Protein AF-A0A952XLM9-F1 (afdb_monomer_lite)

Radius of gyration: 20.94 Å; chains: 1; bounding box: 43×49×54 Å

Foldseek 3Di:
DFKKFAADPQQFGAAIDDDDPVPQDDDVVRRIHRDDPPDDCHVQHRQWGQDPVVRDTDGPDPPPVVVVCVVCVPVVLVVLVVVVVCCVVVVPDDDPVVVVVSVVVCVVPPRDDPVPVVPVPPDDD

Sequence (125 aa):
MPDIAKLDADGMLLAVETVTVDQHRTDPQAGTVALPDGHDMRQRLKGYRWDFRRHCFLPLTTEPIDVAERDTPDLVEALVQAIEHLEQALNVPLPKRSQRALRSYRRIVPRRTDGDEIKASGDTE

pLDDT: mean 78.93, std 15.31, range [37.25, 96.0]

Structure (mmCIF, N/CA/C/O backbone):
data_AF-A0A952XLM9-F1
#
_entry.id   AF-A0A952XLM9-F1
#
loop_
_atom_site.group_PDB
_atom_site.id
_atom_site.type_symbol
_atom_site.label_atom_id
_atom_site.label_alt_id
_atom_site.label_comp_id
_atom_site.label_asym_id
_atom_site.label_entity_id
_atom_site.label_seq_id
_atom_site.pdbx_PDB_ins_code
_atom_site.Cartn_x
_atom_site.Cartn_y
_atom_site.Cartn_z
_atom_site.occupancy
_atom_site.B_iso_or_equiv
_atom_site.auth_seq_id
_atom_site.auth_comp_id
_atom_site.auth_asym_id
_atom_site.auth_atom_id
_atom_site.pdbx_PDB_model_num
ATOM 1 N N . MET A 1 1 ? 7.393 10.140 -19.899 1.00 81.25 1 MET A N 1
ATOM 2 C CA . MET A 1 1 ? 7.298 8.700 -20.215 1.00 81.25 1 MET A CA 1
ATOM 3 C C . MET A 1 1 ? 6.910 8.009 -18.923 1.00 81.25 1 MET A C 1
ATOM 5 O O . MET A 1 1 ? 7.551 8.325 -17.928 1.00 81.25 1 MET A O 1
ATOM 9 N N . PRO A 1 2 ? 5.839 7.206 -18.908 1.00 92.19 2 PRO A N 1
ATOM 10 C CA . PRO A 1 2 ? 5.348 6.559 -17.692 1.00 92.19 2 PRO A CA 1
ATOM 11 C C . PRO A 1 2 ? 6.230 5.374 -17.278 1.00 92.19 2 PRO A C 1
ATOM 13 O O . PRO A 1 2 ? 6.986 4.849 -18.097 1.00 92.19 2 PRO A O 1
ATOM 16 N N . ASP A 1 3 ? 6.106 4.920 -16.030 1.00 94.69 3 ASP A N 1
ATOM 17 C CA . ASP A 1 3 ? 6.797 3.717 -15.560 1.00 94.69 3 ASP A CA 1
ATOM 18 C C . ASP A 1 3 ? 5.848 2.539 -15.304 1.00 94.69 3 ASP A C 1
ATOM 20 O O . ASP A 1 3 ? 4.652 2.687 -15.025 1.00 94.69 3 ASP A O 1
ATOM 24 N N . ILE A 1 4 ? 6.429 1.343 -15.339 1.00 95.44 4 ILE A N 1
ATOM 25 C CA . ILE A 1 4 ? 5.823 0.093 -14.884 1.00 95.44 4 ILE A CA 1
ATOM 26 C C . ILE A 1 4 ? 6.672 -0.538 -13.782 1.00 95.44 4 ILE A C 1
ATOM 28 O O . ILE A 1 4 ? 7.896 -0.421 -13.769 1.00 95.44 4 ILE A O 1
ATO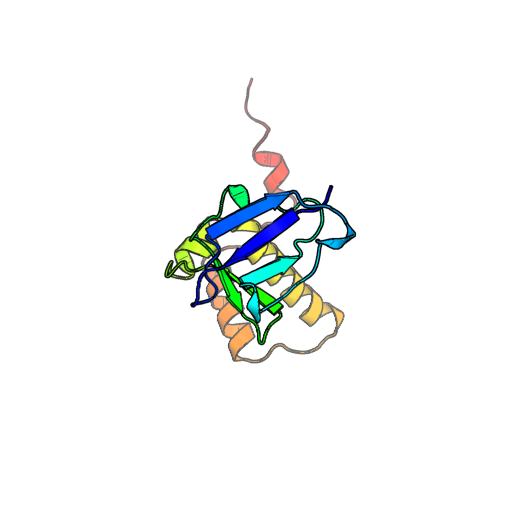M 32 N N . ALA A 1 5 ? 6.026 -1.271 -12.885 1.00 95.75 5 ALA A N 1
ATOM 33 C CA . ALA A 1 5 ? 6.668 -2.195 -11.965 1.00 95.75 5 ALA A CA 1
ATOM 34 C C . ALA A 1 5 ? 6.799 -3.573 -12.619 1.00 95.75 5 ALA A C 1
ATOM 36 O O . ALA A 1 5 ? 5.817 -4.102 -13.137 1.00 95.75 5 ALA A O 1
ATOM 37 N N . LYS A 1 6 ? 7.989 -4.170 -12.543 1.00 96.00 6 LYS A N 1
ATOM 38 C CA . LYS A 1 6 ? 8.254 -5.579 -12.855 1.00 96.00 6 LYS A CA 1
ATOM 39 C C . LYS A 1 6 ? 8.143 -6.403 -11.585 1.00 96.00 6 LYS A C 1
ATOM 41 O O . LYS A 1 6 ? 8.755 -6.055 -10.572 1.00 96.00 6 LYS A O 1
ATOM 46 N N . LEU A 1 7 ? 7.391 -7.489 -11.658 1.00 95.38 7 LEU A N 1
ATOM 47 C CA . LEU A 1 7 ? 7.126 -8.392 -10.553 1.00 95.38 7 LEU A CA 1
ATOM 48 C C . LEU A 1 7 ? 7.762 -9.766 -10.794 1.00 95.38 7 LEU A C 1
ATOM 50 O O . LEU A 1 7 ? 7.923 -10.181 -11.942 1.00 95.38 7 LEU A O 1
ATOM 54 N N . ASP A 1 8 ? 8.100 -10.480 -9.723 1.00 93.38 8 ASP A N 1
ATOM 55 C CA . ASP A 1 8 ? 8.406 -11.912 -9.798 1.00 93.38 8 ASP A CA 1
ATOM 56 C C . ASP A 1 8 ? 7.133 -12.781 -9.836 1.00 93.38 8 ASP A C 1
ATOM 58 O O . ASP A 1 8 ? 6.005 -12.278 -9.859 1.00 93.38 8 ASP A O 1
ATOM 62 N N . ALA A 1 9 ? 7.317 -14.105 -9.841 1.00 90.50 9 ALA A N 1
ATOM 63 C CA . ALA A 1 9 ? 6.221 -15.074 -9.864 1.00 90.50 9 ALA A CA 1
ATOM 64 C C . ALA A 1 9 ? 5.295 -14.990 -8.633 1.00 90.50 9 ALA A C 1
ATOM 66 O O . ALA A 1 9 ? 4.125 -15.358 -8.727 1.00 90.50 9 ALA A O 1
ATOM 67 N N . ASP A 1 10 ? 5.796 -14.476 -7.509 1.00 88.56 10 ASP A N 1
ATOM 68 C CA . ASP A 1 10 ? 5.053 -14.292 -6.263 1.00 88.56 10 ASP A CA 1
ATOM 69 C C . ASP A 1 10 ? 4.436 -12.882 -6.152 1.00 88.56 10 ASP A C 1
ATOM 71 O O . ASP A 1 10 ? 3.778 -12.554 -5.158 1.00 88.56 10 ASP A O 1
ATOM 75 N N . GLY A 1 11 ? 4.618 -12.035 -7.173 1.00 89.75 11 GLY A N 1
ATOM 76 C CA . GLY A 1 11 ? 4.132 -10.659 -7.218 1.00 89.75 11 GLY A CA 1
ATOM 77 C C . GLY A 1 11 ? 5.041 -9.645 -6.514 1.00 89.75 11 GLY A C 1
ATOM 78 O O . GLY A 1 11 ? 4.603 -8.523 -6.251 1.00 89.75 11 GLY A O 1
ATOM 79 N N . MET A 1 12 ? 6.274 -10.008 -6.159 1.00 93.12 12 MET A N 1
ATOM 80 C CA . MET A 1 12 ? 7.245 -9.120 -5.514 1.00 93.12 12 MET A CA 1
ATOM 81 C C . MET A 1 12 ? 7.790 -8.096 -6.502 1.00 93.12 12 MET A C 1
ATOM 83 O O . MET A 1 12 ? 8.204 -8.452 -7.599 1.00 93.12 12 MET A O 1
ATOM 87 N N . LEU A 1 13 ? 7.872 -6.831 -6.089 1.00 92.62 13 LEU A N 1
ATOM 88 C CA . LEU A 1 13 ? 8.482 -5.774 -6.891 1.00 92.62 13 LEU A CA 1
ATOM 89 C C . LEU A 1 13 ? 9.991 -6.015 -7.077 1.00 92.62 13 LEU A C 1
ATOM 91 O O . LEU A 1 13 ? 10.754 -5.930 -6.115 1.00 92.62 13 LEU A O 1
ATOM 95 N N . LEU A 1 14 ? 10.431 -6.244 -8.314 1.00 93.88 14 LEU A N 1
ATOM 96 C CA . LEU A 1 14 ? 11.838 -6.460 -8.665 1.00 93.88 14 LEU A CA 1
ATOM 97 C C . LEU A 1 14 ? 12.500 -5.254 -9.325 1.00 93.88 14 LEU A C 1
ATOM 99 O O . LEU A 1 14 ? 13.672 -4.991 -9.062 1.00 93.88 14 LEU A O 1
ATOM 103 N N . ALA A 1 15 ? 11.774 -4.535 -10.179 1.00 94.06 15 ALA A N 1
ATOM 104 C CA . ALA A 1 15 ? 12.302 -3.379 -10.894 1.00 94.06 15 ALA A CA 1
ATOM 105 C C . ALA A 1 15 ? 11.195 -2.381 -11.241 1.00 94.06 15 ALA A C 1
ATOM 107 O O . ALA A 1 15 ? 10.010 -2.715 -11.232 1.00 94.06 15 ALA A O 1
ATOM 108 N N . VAL A 1 16 ? 11.605 -1.161 -11.576 1.00 94.44 16 VAL A N 1
ATOM 109 C CA . VAL A 1 16 ? 10.742 -0.130 -12.152 1.00 94.44 16 VAL A CA 1
ATOM 110 C C . VAL A 1 16 ? 11.378 0.323 -13.458 1.00 94.44 16 VAL A C 1
ATOM 112 O O . VAL A 1 16 ? 12.545 0.715 -13.466 1.00 94.44 16 VAL A O 1
ATOM 115 N N . GLU A 1 17 ? 10.624 0.261 -14.548 1.00 93.88 17 GLU A N 1
ATOM 116 C CA . GLU A 1 17 ? 11.101 0.568 -15.897 1.00 93.88 17 GLU A CA 1
ATOM 117 C C . GLU A 1 17 ? 10.278 1.697 -16.508 1.00 93.88 17 GLU A C 1
ATOM 119 O O . GLU A 1 17 ? 9.049 1.638 -16.505 1.00 93.88 17 GLU A O 1
ATOM 124 N N . THR A 1 18 ? 10.957 2.692 -17.080 1.00 94.00 18 THR A N 1
ATOM 125 C CA . THR A 1 18 ? 10.308 3.731 -17.884 1.00 94.00 18 THR A CA 1
ATOM 126 C C . THR A 1 18 ? 9.997 3.174 -19.266 1.00 94.00 18 THR A C 1
ATOM 128 O O . THR A 1 18 ? 10.896 2.723 -19.976 1.00 94.00 18 THR A O 1
ATOM 131 N N . VAL A 1 19 ? 8.731 3.230 -19.663 1.00 92.56 19 VAL A N 1
ATOM 132 C CA . VAL A 1 19 ? 8.225 2.635 -20.902 1.00 92.56 19 VAL A CA 1
ATOM 133 C C . VAL A 1 19 ? 7.511 3.665 -21.771 1.00 92.56 19 VAL A C 1
ATOM 135 O O . VAL A 1 19 ? 7.313 4.824 -21.392 1.00 92.56 19 VAL A O 1
ATOM 138 N N . THR A 1 20 ? 7.144 3.265 -22.986 1.00 93.44 20 THR A N 1
ATOM 139 C CA . THR A 1 20 ? 6.270 4.080 -23.833 1.00 93.44 20 THR A CA 1
ATOM 140 C C . THR A 1 20 ? 4.829 4.044 -23.321 1.00 93.44 20 THR A C 1
ATOM 142 O O . THR A 1 20 ? 4.442 3.156 -22.563 1.00 93.44 20 THR A O 1
ATOM 145 N N . VAL A 1 21 ? 4.010 5.004 -23.757 1.00 91.44 21 VAL A N 1
ATOM 146 C CA . VAL A 1 21 ? 2.588 5.074 -23.371 1.00 91.44 21 VAL A CA 1
ATOM 147 C C . VAL A 1 21 ? 1.838 3.797 -23.770 1.00 91.44 21 VAL A C 1
ATOM 149 O O . VAL A 1 21 ? 1.078 3.266 -22.970 1.00 91.44 21 VAL A O 1
ATOM 152 N N . ASP A 1 22 ? 2.125 3.237 -24.947 1.00 91.31 22 ASP A N 1
ATOM 153 C CA . ASP A 1 22 ? 1.484 2.001 -25.425 1.00 91.31 22 ASP A CA 1
ATOM 154 C C . ASP A 1 22 ? 1.814 0.768 -24.564 1.00 91.31 22 ASP A C 1
ATOM 156 O O . ASP A 1 22 ? 1.072 -0.216 -24.545 1.00 91.31 22 ASP A O 1
ATOM 160 N N . GLN A 1 23 ? 2.940 0.809 -23.850 1.00 90.81 23 GLN A N 1
ATOM 161 C CA . GLN A 1 23 ? 3.411 -0.253 -22.960 1.00 90.81 23 GLN A CA 1
ATOM 162 C C . GLN A 1 23 ? 2.976 -0.040 -21.502 1.00 90.81 23 GLN A C 1
ATOM 164 O O . GLN A 1 23 ? 3.141 -0.941 -20.678 1.00 90.81 23 GLN A O 1
ATOM 169 N N . HIS A 1 24 ? 2.407 1.122 -21.167 1.00 94.19 24 HIS A N 1
ATOM 170 C CA . HIS A 1 24 ? 1.971 1.464 -19.814 1.00 94.19 24 HIS A CA 1
ATOM 171 C C . HIS A 1 24 ? 0.630 0.813 -19.488 1.00 94.19 24 HIS A C 1
ATOM 173 O O . HIS A 1 24 ? -0.439 1.412 -19.575 1.00 94.19 24 HIS A O 1
ATOM 179 N N . ARG A 1 25 ? 0.686 -0.466 -19.125 1.00 93.50 25 ARG A N 1
ATOM 180 C CA . ARG A 1 25 ? -0.486 -1.242 -18.720 1.00 93.50 25 ARG A CA 1
ATOM 181 C C . ARG A 1 25 ? -0.132 -2.257 -17.646 1.00 93.50 25 ARG A C 1
ATOM 183 O O . ARG A 1 25 ? 1.004 -2.712 -17.552 1.00 93.50 25 ARG A O 1
ATOM 190 N N . THR A 1 26 ? -1.135 -2.634 -16.862 1.00 94.06 26 THR A N 1
ATOM 191 C CA . THR A 1 26 ? -1.032 -3.754 -15.924 1.00 94.06 26 THR A CA 1
ATOM 192 C C . THR A 1 26 ? -1.319 -5.058 -16.660 1.00 94.06 26 THR A C 1
ATOM 194 O O . THR A 1 26 ? -2.407 -5.233 -17.205 1.00 94.06 26 THR A O 1
ATOM 197 N N . ASP A 1 27 ? -0.354 -5.973 -16.660 1.00 93.25 27 ASP A N 1
ATOM 198 C CA . ASP A 1 27 ? -0.446 -7.300 -17.266 1.00 93.25 27 ASP A CA 1
ATOM 199 C C . ASP A 1 27 ? 0.068 -8.353 -16.265 1.00 93.25 27 ASP A C 1
ATOM 201 O O . ASP A 1 27 ? 1.285 -8.489 -16.074 1.00 93.25 27 ASP A O 1
ATOM 205 N N . PRO A 1 28 ? -0.846 -9.100 -15.612 1.00 88.44 28 PRO A N 1
ATOM 206 C CA . PRO A 1 28 ? -0.491 -10.147 -14.659 1.00 88.44 28 PRO A CA 1
ATOM 207 C C . PRO A 1 28 ? 0.328 -11.288 -15.267 1.00 88.44 28 PRO A C 1
ATOM 209 O O . PRO A 1 28 ? 1.150 -11.869 -14.567 1.00 88.44 28 PRO A O 1
ATOM 212 N N . GLN A 1 29 ? 0.125 -11.618 -16.547 1.00 89.25 29 GLN A N 1
ATOM 213 C CA . GLN A 1 29 ? 0.854 -12.714 -17.194 1.00 89.25 29 GLN A CA 1
ATOM 214 C C . GLN A 1 29 ? 2.301 -12.321 -17.482 1.00 89.25 29 GLN A C 1
ATOM 216 O O . GLN A 1 29 ? 3.203 -13.142 -17.346 1.00 89.25 29 GLN A O 1
ATOM 221 N N . ALA A 1 30 ? 2.525 -11.055 -17.834 1.00 90.44 30 ALA A N 1
ATOM 222 C CA . ALA A 1 30 ? 3.861 -10.500 -18.021 1.00 90.44 30 ALA A CA 1
ATOM 223 C C . ALA A 1 30 ? 4.542 -10.076 -16.704 1.00 90.44 30 ALA A C 1
ATOM 225 O O . ALA A 1 30 ? 5.676 -9.596 -16.743 1.00 90.44 30 ALA A O 1
ATOM 226 N N . GLY A 1 31 ? 3.859 -10.196 -15.556 1.00 92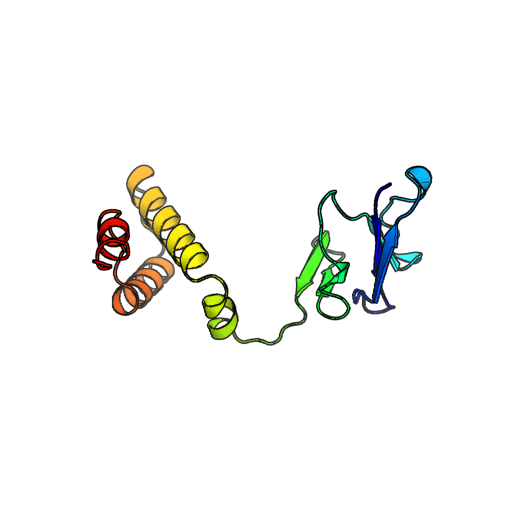.00 31 GLY A N 1
ATOM 227 C CA . GLY A 1 31 ? 4.364 -9.729 -14.264 1.00 92.00 31 GLY A CA 1
ATOM 228 C C . GLY A 1 31 ? 4.604 -8.220 -14.251 1.00 92.00 31 GLY A C 1
ATOM 229 O O . GLY A 1 31 ? 5.632 -7.763 -13.763 1.00 92.00 31 GLY A O 1
ATOM 230 N N . THR A 1 32 ? 3.701 -7.432 -14.841 1.00 95.06 32 THR A N 1
ATOM 231 C CA . THR A 1 32 ? 3.855 -5.971 -14.935 1.00 95.06 32 THR A CA 1
ATOM 232 C C . THR A 1 32 ? 2.658 -5.225 -14.371 1.00 95.06 32 THR A C 1
ATOM 234 O O . THR A 1 32 ? 1.513 -5.639 -14.548 1.00 95.06 32 THR A O 1
ATOM 237 N N . VAL A 1 33 ? 2.915 -4.105 -13.699 1.00 95.50 33 VAL A N 1
ATOM 238 C CA . VAL A 1 33 ? 1.882 -3.219 -13.148 1.00 95.50 33 VAL A CA 1
ATOM 239 C C . VAL A 1 33 ? 2.170 -1.789 -13.580 1.00 95.50 33 VAL A C 1
ATOM 241 O O . VAL A 1 33 ? 3.273 -1.295 -13.365 1.00 95.50 33 VAL A O 1
ATOM 244 N N . ALA A 1 34 ? 1.182 -1.117 -14.169 1.00 94.88 34 ALA A N 1
ATOM 245 C CA . ALA A 1 34 ? 1.277 0.304 -14.483 1.00 94.88 34 ALA A CA 1
ATOM 246 C C . ALA A 1 34 ? 1.339 1.125 -13.192 1.00 94.88 34 ALA A C 1
ATOM 248 O O . ALA A 1 34 ? 0.508 0.946 -12.298 1.00 94.88 34 ALA A O 1
ATOM 249 N N . LEU A 1 35 ? 2.319 2.022 -13.092 1.00 92.69 35 LEU A N 1
ATOM 250 C CA . LEU A 1 35 ? 2.485 2.866 -11.914 1.00 92.69 35 LEU A CA 1
ATOM 251 C C . LEU A 1 35 ? 1.857 4.254 -12.143 1.00 92.69 35 LEU A C 1
ATOM 253 O O . LEU A 1 35 ? 1.937 4.764 -13.264 1.00 92.69 35 LEU A O 1
ATOM 257 N N . PRO A 1 36 ? 1.223 4.865 -11.120 1.00 87.50 36 PRO A N 1
ATOM 258 C CA . PRO A 1 36 ? 0.706 6.234 -11.203 1.00 87.50 36 PRO A CA 1
ATOM 259 C C . PRO A 1 36 ? 1.840 7.251 -11.334 1.00 87.50 36 PRO A C 1
ATOM 261 O O . PRO A 1 36 ? 2.905 7.037 -10.768 1.00 87.50 36 PRO A O 1
ATOM 264 N N . ASP A 1 37 ? 1.627 8.384 -11.996 1.00 81.81 37 ASP A N 1
ATOM 265 C CA . ASP A 1 37 ? 2.665 9.418 -12.109 1.00 81.81 37 ASP A CA 1
ATOM 266 C C . ASP A 1 37 ? 3.179 9.900 -10.735 1.00 81.81 37 ASP A C 1
ATOM 268 O O . ASP A 1 37 ? 2.412 10.068 -9.788 1.00 81.81 37 ASP A O 1
ATOM 272 N N . GLY A 1 38 ? 4.495 10.126 -10.628 1.00 73.81 38 GLY A N 1
ATOM 273 C CA . GLY A 1 38 ? 5.138 10.651 -9.412 1.00 73.81 38 GLY A CA 1
ATOM 274 C C . GLY A 1 38 ? 5.422 9.626 -8.304 1.00 73.81 38 GLY A C 1
ATOM 275 O O . GLY A 1 38 ? 5.841 10.010 -7.215 1.00 73.81 38 GLY A O 1
ATOM 276 N N . HIS A 1 39 ? 5.216 8.332 -8.554 1.00 78.38 39 HIS A N 1
ATOM 277 C CA . HIS A 1 39 ? 5.619 7.265 -7.635 1.00 78.38 39 HIS A CA 1
ATOM 278 C C . HIS A 1 39 ? 7.156 7.155 -7.513 1.00 78.38 39 HIS A C 1
ATOM 280 O O . HIS A 1 39 ? 7.879 7.321 -8.491 1.00 78.38 39 HIS A O 1
ATOM 286 N N . ASP A 1 40 ? 7.661 6.777 -6.332 1.00 82.62 40 ASP A N 1
ATOM 287 C CA . ASP A 1 40 ? 9.087 6.469 -6.114 1.00 82.62 40 ASP A CA 1
ATOM 288 C C . ASP A 1 40 ? 9.288 5.020 -5.645 1.00 82.62 40 ASP A C 1
ATOM 290 O O . ASP A 1 40 ? 9.799 4.711 -4.566 1.00 82.62 40 ASP A O 1
ATOM 294 N N . MET A 1 41 ? 8.830 4.088 -6.479 1.00 83.69 41 MET A N 1
ATOM 295 C CA . MET A 1 41 ? 8.957 2.653 -6.203 1.00 83.69 41 MET A CA 1
ATOM 296 C C . MET A 1 41 ? 10.385 2.132 -6.420 1.00 83.69 41 MET A C 1
ATOM 298 O O . MET A 1 41 ? 10.722 1.041 -5.960 1.00 83.69 41 MET A O 1
ATOM 302 N N . ARG A 1 42 ? 11.253 2.916 -7.076 1.00 86.94 42 ARG A N 1
ATOM 303 C CA . ARG A 1 42 ? 12.659 2.562 -7.330 1.00 86.94 42 ARG A CA 1
ATOM 304 C C . ARG A 1 42 ? 13.459 2.419 -6.040 1.00 86.94 42 ARG A C 1
ATOM 306 O O . ARG A 1 42 ? 14.319 1.551 -5.961 1.00 86.94 42 ARG A O 1
ATOM 313 N N . GLN A 1 43 ? 13.149 3.208 -5.013 1.00 82.00 43 GLN A N 1
ATOM 314 C CA . GLN A 1 43 ? 13.798 3.097 -3.701 1.00 82.00 43 GLN A CA 1
ATOM 315 C C . GLN A 1 43 ? 13.263 1.935 -2.848 1.00 82.00 43 GLN A C 1
ATOM 317 O O . GLN A 1 43 ? 13.782 1.664 -1.768 1.00 82.00 43 GLN A O 1
ATOM 322 N N . ARG A 1 44 ? 12.206 1.249 -3.300 1.00 81.62 44 ARG A N 1
ATOM 323 C CA . ARG A 1 44 ? 11.439 0.279 -2.505 1.00 81.62 44 ARG A CA 1
ATOM 324 C C . ARG A 1 44 ? 11.420 -1.130 -3.118 1.00 81.62 44 ARG A C 1
ATOM 326 O O . ARG A 1 44 ? 10.538 -1.933 -2.802 1.00 81.62 44 ARG A O 1
ATOM 333 N N . LEU A 1 45 ? 12.388 -1.443 -3.986 1.00 86.00 45 LEU A N 1
ATOM 334 C CA . LEU A 1 45 ? 12.530 -2.768 -4.603 1.00 86.00 45 LEU A CA 1
ATOM 335 C C . LEU A 1 45 ? 12.617 -3.862 -3.536 1.00 86.00 45 LEU A C 1
ATOM 337 O O . LEU A 1 45 ? 13.267 -3.684 -2.508 1.00 86.00 45 LEU A O 1
ATOM 341 N N . LYS A 1 46 ? 11.953 -4.995 -3.781 1.00 85.38 46 LYS A N 1
ATOM 342 C CA . LYS A 1 46 ? 11.820 -6.137 -2.860 1.00 85.38 46 LYS A CA 1
ATOM 343 C C . LYS A 1 46 ? 11.189 -5.807 -1.501 1.00 85.38 46 LYS A C 1
ATOM 345 O O . LYS A 1 46 ? 11.109 -6.681 -0.647 1.00 85.38 46 LYS A O 1
ATOM 350 N N . GLY A 1 47 ? 10.727 -4.573 -1.293 1.00 85.56 47 GLY A N 1
ATOM 351 C CA . GLY A 1 47 ? 10.035 -4.139 -0.080 1.00 85.56 47 GLY A CA 1
ATOM 352 C C . GLY A 1 47 ? 8.516 -4.241 -0.177 1.00 85.56 47 GLY A C 1
ATOM 353 O O . GLY A 1 47 ? 7.840 -4.117 0.837 1.00 85.56 47 GLY A O 1
ATOM 354 N N . TYR A 1 48 ? 7.972 -4.472 -1.374 1.00 88.00 48 TYR A N 1
ATOM 355 C CA . TYR A 1 48 ? 6.535 -4.534 -1.625 1.00 88.00 48 TYR A CA 1
ATOM 356 C C . TYR A 1 48 ? 6.162 -5.732 -2.497 1.00 88.00 48 TYR A C 1
ATOM 358 O O . TYR A 1 48 ? 6.916 -6.143 -3.382 1.00 88.00 48 TYR A O 1
ATOM 366 N N . ARG A 1 49 ? 4.952 -6.246 -2.277 1.00 91.19 49 ARG A N 1
ATOM 367 C CA . ARG A 1 49 ? 4.292 -7.256 -3.104 1.00 91.19 49 ARG A CA 1
ATOM 368 C C . ARG A 1 49 ? 2.976 -6.706 -3.628 1.00 91.19 49 ARG A C 1
ATOM 370 O O . ARG A 1 49 ? 2.199 -6.130 -2.871 1.00 91.19 49 ARG A O 1
ATOM 377 N N . TRP A 1 50 ? 2.707 -6.901 -4.907 1.00 92.19 50 TRP A N 1
ATOM 378 C CA . TRP A 1 50 ? 1.421 -6.563 -5.494 1.00 92.19 50 TRP A CA 1
ATOM 379 C C . TRP A 1 50 ? 0.339 -7.561 -5.063 1.00 92.19 50 TRP A C 1
ATOM 381 O O . TRP A 1 50 ? 0.485 -8.772 -5.225 1.00 92.19 50 TRP A O 1
ATOM 391 N N . ASP A 1 51 ? -0.766 -7.056 -4.525 1.00 89.44 51 ASP A N 1
ATOM 392 C CA . ASP A 1 51 ? -1.976 -7.826 -4.261 1.00 89.44 51 ASP A CA 1
ATOM 393 C C . ASP A 1 51 ? -2.948 -7.651 -5.434 1.00 89.44 51 ASP A C 1
ATOM 395 O O . ASP A 1 51 ? -3.594 -6.613 -5.584 1.00 89.44 51 ASP A O 1
ATOM 399 N N . PHE A 1 52 ? -3.085 -8.694 -6.256 1.00 82.94 52 PHE A N 1
ATOM 400 C CA . PHE A 1 52 ? -3.984 -8.690 -7.413 1.00 82.94 52 PHE A CA 1
ATOM 401 C C . PHE A 1 52 ? -5.471 -8.610 -7.051 1.00 82.94 52 PHE A C 1
ATOM 403 O O . PHE A 1 52 ? -6.264 -8.206 -7.892 1.00 82.94 52 PHE A O 1
ATOM 410 N N . ARG A 1 53 ? -5.878 -8.987 -5.831 1.00 84.44 53 ARG A N 1
ATOM 411 C CA . ARG A 1 53 ? -7.281 -8.873 -5.397 1.00 84.44 53 ARG A CA 1
ATOM 412 C C . ARG A 1 53 ? -7.614 -7.446 -4.991 1.00 84.44 53 ARG A C 1
ATOM 414 O O . ARG A 1 53 ? -8.726 -6.987 -5.224 1.00 84.44 53 ARG A O 1
ATOM 421 N N . ARG A 1 54 ? -6.667 -6.772 -4.338 1.00 84.00 54 ARG A N 1
ATOM 422 C CA . ARG A 1 54 ? -6.830 -5.398 -3.839 1.00 84.00 54 ARG A CA 1
ATOM 423 C C . ARG A 1 54 ? -6.346 -4.339 -4.825 1.00 84.00 54 ARG A C 1
ATOM 425 O O . ARG A 1 54 ? -6.600 -3.163 -4.597 1.00 84.00 54 ARG A O 1
ATOM 432 N N . HIS A 1 55 ? -5.671 -4.759 -5.894 1.00 86.94 55 HIS A N 1
ATOM 433 C CA . HIS A 1 55 ? -5.022 -3.889 -6.870 1.00 86.94 55 HIS A CA 1
ATOM 434 C C . HIS A 1 55 ? -4.126 -2.836 -6.200 1.00 86.94 55 HIS A C 1
ATOM 436 O O . HIS A 1 55 ? -4.181 -1.652 -6.530 1.00 86.94 55 HIS A O 1
ATOM 442 N N . CYS A 1 56 ? -3.314 -3.263 -5.229 1.00 87.50 56 CYS A N 1
ATOM 443 C CA . CYS A 1 56 ? -2.397 -2.378 -4.518 1.00 87.50 56 CYS A CA 1
ATOM 444 C C . CYS A 1 56 ? -1.093 -3.076 -4.119 1.00 87.50 56 CYS A C 1
ATOM 446 O O . CYS A 1 56 ? -1.028 -4.300 -4.004 1.00 87.50 56 CYS A O 1
ATOM 448 N N . PHE A 1 57 ? -0.044 -2.284 -3.887 1.00 88.94 57 PHE A N 1
ATOM 449 C CA . PHE A 1 57 ? 1.204 -2.772 -3.310 1.00 88.94 57 PHE A CA 1
ATOM 450 C C . PHE A 1 57 ? 1.084 -2.850 -1.790 1.00 88.94 57 PHE A C 1
ATOM 452 O O . PHE A 1 57 ? 0.771 -1.862 -1.129 1.00 88.94 57 PHE A O 1
ATOM 459 N N . LEU A 1 58 ? 1.367 -4.025 -1.239 1.00 87.00 58 LEU A N 1
ATOM 460 C CA . LEU A 1 58 ? 1.452 -4.264 0.193 1.00 87.00 58 LEU A CA 1
ATOM 461 C C . LEU A 1 58 ? 2.924 -4.309 0.609 1.00 87.00 58 LEU A C 1
ATOM 463 O O . LEU A 1 58 ? 3.701 -5.010 -0.048 1.00 87.00 58 LEU A O 1
ATOM 467 N N . PRO A 1 59 ? 3.327 -3.591 1.669 1.00 85.44 59 PRO A N 1
ATOM 468 C CA . PRO A 1 59 ? 4.677 -3.708 2.193 1.00 85.44 59 PRO A CA 1
ATOM 469 C C . PRO A 1 59 ? 4.919 -5.145 2.666 1.00 85.44 59 PRO A C 1
ATOM 471 O O . PRO A 1 59 ? 4.041 -5.791 3.237 1.00 85.44 59 PRO A O 1
ATOM 474 N N . LEU A 1 60 ? 6.121 -5.649 2.408 1.00 78.06 60 LEU A N 1
ATOM 475 C CA . LEU A 1 60 ? 6.598 -6.944 2.890 1.00 78.06 60 LEU A CA 1
ATOM 476 C C . LEU A 1 60 ? 7.105 -6.872 4.331 1.00 78.06 60 LEU A C 1
ATOM 478 O O . LEU A 1 60 ? 7.494 -7.902 4.881 1.00 78.06 60 LEU A O 1
ATOM 482 N N . THR A 1 61 ? 7.127 -5.682 4.938 1.00 68.38 61 THR A N 1
ATOM 483 C CA . THR A 1 61 ? 7.615 -5.524 6.302 1.00 68.38 61 THR A CA 1
ATOM 484 C C . THR A 1 61 ? 6.769 -6.386 7.240 1.00 68.38 61 THR A C 1
ATOM 486 O O . THR A 1 61 ? 5.545 -6.294 7.306 1.00 68.38 61 THR A O 1
ATOM 489 N N . THR A 1 62 ? 7.448 -7.260 7.977 1.00 54.56 62 THR A N 1
ATOM 490 C CA . THR A 1 62 ? 6.912 -7.893 9.187 1.00 54.56 62 THR A CA 1
ATOM 491 C C . THR A 1 62 ? 7.112 -6.987 10.396 1.00 54.56 62 THR A C 1
ATOM 493 O O . THR A 1 62 ? 7.037 -7.460 11.529 1.00 54.56 62 THR A O 1
ATOM 496 N N . GLU A 1 63 ? 7.465 -5.720 10.161 1.00 53.66 63 GLU A N 1
ATOM 497 C CA . GLU A 1 63 ? 7.668 -4.749 11.217 1.00 53.66 63 GLU A CA 1
ATOM 498 C C . GLU A 1 63 ? 6.375 -4.664 12.019 1.00 53.66 63 GLU A C 1
ATOM 500 O O . GLU A 1 63 ? 5.301 -4.437 11.446 1.00 53.66 63 GLU A O 1
ATOM 505 N N . PRO A 1 64 ? 6.442 -4.951 13.326 1.00 55.28 64 PRO A N 1
ATOM 506 C CA . PRO A 1 64 ? 5.259 -4.869 14.144 1.00 55.28 64 PRO A CA 1
ATOM 507 C C . PRO A 1 64 ? 4.761 -3.412 14.119 1.00 55.28 64 PRO A C 1
ATOM 509 O O . PRO A 1 64 ? 5.512 -2.474 13.846 1.00 55.28 64 PRO A O 1
ATOM 512 N N . ILE A 1 65 ? 3.443 -3.238 14.263 1.00 53.47 65 ILE A N 1
ATOM 513 C CA . ILE A 1 65 ? 2.747 -1.950 14.071 1.00 53.47 65 ILE A CA 1
ATOM 514 C C . I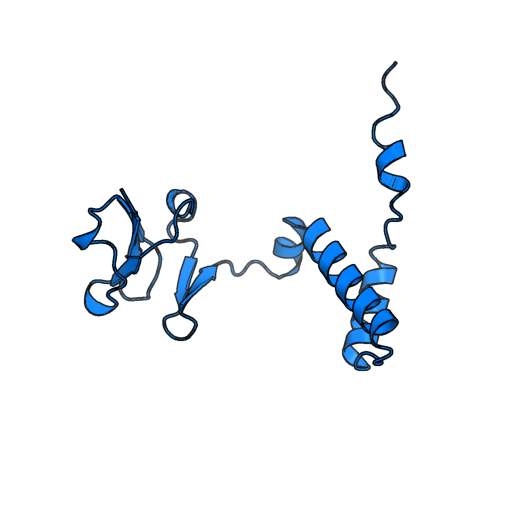LE A 1 65 ? 3.407 -0.800 14.850 1.00 53.47 65 ILE A C 1
ATOM 516 O O . ILE A 1 65 ? 3.409 0.328 14.378 1.00 53.47 65 ILE A O 1
ATOM 520 N N . ASP A 1 66 ? 4.023 -1.099 15.988 1.00 48.41 66 ASP A N 1
ATOM 521 C CA . ASP A 1 66 ? 4.798 -0.188 16.831 1.00 48.41 66 ASP A CA 1
ATOM 522 C C . ASP A 1 66 ? 6.007 0.454 16.126 1.00 48.41 66 ASP A C 1
ATOM 524 O O . ASP A 1 66 ? 6.391 1.574 16.463 1.00 48.41 66 ASP A O 1
ATOM 528 N N . VAL A 1 67 ? 6.596 -0.208 15.129 1.00 52.88 67 VAL A N 1
ATOM 529 C CA . VAL A 1 67 ? 7.667 0.358 14.291 1.00 52.88 67 VAL A CA 1
ATOM 530 C C . VAL A 1 67 ? 7.085 1.236 13.176 1.00 52.88 67 VAL A C 1
ATOM 532 O O . VAL A 1 67 ? 7.597 2.324 12.935 1.00 52.88 67 VAL A O 1
ATOM 535 N N . ALA A 1 68 ? 5.958 0.846 12.574 1.00 52.00 68 ALA A N 1
ATOM 536 C CA . ALA A 1 68 ? 5.257 1.673 11.583 1.00 52.00 68 ALA A CA 1
ATOM 537 C C . ALA A 1 68 ? 4.650 2.956 12.197 1.00 52.00 68 ALA A C 1
ATOM 539 O O . ALA A 1 68 ? 4.649 4.014 11.566 1.00 52.00 68 ALA A O 1
ATOM 540 N N . GLU A 1 69 ? 4.182 2.888 13.449 1.00 50.50 69 GLU A N 1
ATOM 541 C CA . GLU A 1 69 ? 3.741 4.042 14.249 1.00 50.50 69 GLU A CA 1
ATOM 542 C C . GLU A 1 69 ? 4.892 5.021 14.537 1.00 50.50 69 GLU A C 1
ATOM 544 O O . GLU A 1 69 ? 4.662 6.217 14.724 1.00 50.50 69 GLU A O 1
ATOM 549 N N . ARG A 1 70 ? 6.139 4.532 14.523 1.00 54.31 70 ARG A N 1
ATOM 550 C CA . ARG A 1 70 ? 7.349 5.335 14.723 1.00 54.31 70 ARG A CA 1
ATOM 551 C C . ARG A 1 70 ? 7.683 6.218 13.522 1.00 54.31 70 ARG A C 1
ATOM 553 O O . ARG A 1 70 ? 8.202 7.314 13.720 1.00 54.31 70 ARG A O 1
ATOM 560 N N . ASP A 1 71 ? 7.352 5.767 12.316 1.00 52.97 71 ASP A N 1
ATOM 561 C CA . ASP A 1 71 ? 7.676 6.476 11.075 1.00 52.97 71 ASP A CA 1
ATOM 562 C C . ASP A 1 71 ? 6.667 7.583 10.730 1.00 52.97 71 ASP A C 1
ATOM 564 O O . ASP A 1 71 ? 6.985 8.476 9.947 1.00 52.97 71 ASP A O 1
ATOM 568 N N . THR A 1 72 ? 5.459 7.572 11.314 1.00 63.22 72 THR A N 1
ATOM 569 C CA . THR A 1 72 ? 4.423 8.596 11.051 1.00 63.22 72 THR A CA 1
ATOM 570 C C . THR A 1 72 ? 3.531 8.908 12.271 1.00 63.22 72 THR A C 1
ATOM 572 O O . THR A 1 72 ? 2.303 8.799 12.192 1.00 63.22 72 THR A O 1
ATOM 575 N N . PRO A 1 73 ? 4.100 9.344 13.411 1.00 65.31 73 PRO A N 1
ATOM 576 C CA . PRO A 1 73 ? 3.322 9.639 14.620 1.00 65.31 73 PRO A CA 1
ATOM 577 C C . PRO A 1 73 ? 2.232 10.699 14.384 1.00 65.31 73 PRO A C 1
ATOM 579 O O . PRO A 1 73 ? 1.131 10.595 14.924 1.00 65.31 73 PRO A O 1
ATOM 582 N N . ASP A 1 74 ? 2.498 11.678 13.518 1.00 67.00 74 ASP A N 1
ATOM 583 C CA . ASP A 1 74 ? 1.545 12.747 13.208 1.00 67.00 74 ASP A CA 1
ATOM 584 C C . ASP A 1 74 ? 0.358 12.254 12.363 1.00 67.00 74 ASP A C 1
ATOM 586 O O . ASP A 1 74 ? -0.752 12.768 12.494 1.00 67.00 74 ASP A O 1
ATOM 590 N N . LEU A 1 75 ? 0.545 11.208 11.546 1.00 72.56 75 LEU A N 1
ATOM 591 C CA . LEU A 1 75 ? -0.538 10.604 10.762 1.00 72.56 75 LEU A CA 1
ATOM 592 C C . LEU A 1 75 ? -1.527 9.863 11.668 1.00 72.56 75 LEU A C 1
ATOM 594 O O . LEU A 1 75 ? -2.743 9.968 11.488 1.00 72.56 75 LEU A O 1
ATOM 598 N N . VAL A 1 76 ? -1.006 9.123 12.649 1.00 77.00 76 VAL A N 1
ATOM 599 C CA . VAL A 1 76 ? -1.825 8.412 13.639 1.00 77.00 76 VAL A CA 1
ATOM 600 C C . VAL A 1 76 ? -2.601 9.414 14.492 1.00 77.00 76 VAL A C 1
ATOM 602 O O . VAL A 1 76 ? -3.807 9.251 14.680 1.00 77.00 76 VAL A O 1
ATOM 605 N N . GLU A 1 77 ? -1.946 10.487 14.939 1.00 79.00 77 GLU A N 1
ATOM 606 C CA . GLU A 1 77 ? -2.597 11.562 15.690 1.00 79.00 77 GLU A CA 1
ATOM 607 C C . GLU A 1 77 ? -3.697 12.252 14.869 1.00 79.00 77 GLU A C 1
ATOM 609 O O . GLU A 1 77 ? -4.814 12.411 15.364 1.00 79.00 77 GLU A O 1
ATOM 614 N N . ALA A 1 78 ? -3.439 12.585 13.600 1.00 77.31 78 ALA A N 1
ATOM 615 C CA . ALA A 1 78 ? -4.434 13.190 12.714 1.00 77.31 78 ALA A CA 1
ATOM 616 C C . ALA A 1 78 ? -5.653 12.276 12.499 1.00 77.31 78 ALA A C 1
ATOM 618 O O . ALA A 1 78 ? -6.796 12.737 12.528 1.00 77.31 78 ALA A O 1
ATOM 619 N N . LEU A 1 79 ? -5.437 10.966 12.340 1.00 82.12 79 LEU A N 1
ATOM 620 C CA . LEU A 1 79 ? -6.522 9.994 12.199 1.00 82.12 79 LEU A CA 1
ATOM 621 C C . LEU A 1 79 ? -7.366 9.896 13.477 1.00 82.12 79 LEU A C 1
ATOM 623 O O . LEU A 1 79 ? -8.596 9.875 13.412 1.00 82.12 79 LEU A O 1
ATOM 627 N N . VAL A 1 80 ? -6.716 9.859 14.642 1.00 83.00 80 VAL A N 1
ATOM 628 C CA . VAL A 1 80 ? -7.388 9.855 15.948 1.00 83.00 80 VAL A CA 1
ATOM 629 C C . VAL A 1 80 ? -8.237 11.117 16.119 1.00 83.00 80 VAL A C 1
ATOM 631 O O . VAL A 1 80 ? -9.411 11.015 16.479 1.00 83.00 80 VAL A O 1
ATOM 634 N N . GLN A 1 81 ? -7.687 12.290 15.799 1.00 82.81 81 GLN A N 1
ATOM 635 C CA . GLN A 1 81 ? -8.413 13.559 15.862 1.00 82.81 81 GLN A CA 1
ATOM 636 C C . GLN A 1 81 ? -9.605 13.599 14.901 1.00 82.81 81 GLN A C 1
ATOM 638 O O . GLN A 1 81 ? -10.680 14.062 15.282 1.00 82.81 81 GLN A O 1
ATOM 643 N N . ALA A 1 82 ? -9.456 13.075 13.682 1.00 83.38 82 ALA A N 1
ATOM 644 C CA . ALA A 1 82 ? -10.549 12.992 12.718 1.00 83.38 82 ALA A CA 1
ATOM 645 C C . ALA A 1 82 ? -11.693 12.100 13.226 1.00 83.38 82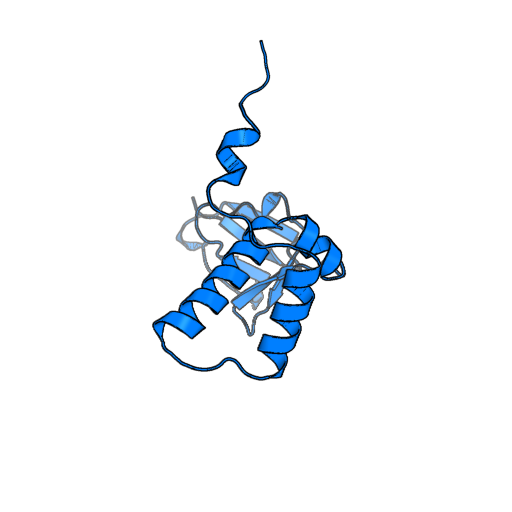 ALA A C 1
ATOM 647 O O . ALA A 1 82 ? -12.861 12.463 13.101 1.00 83.38 82 ALA A O 1
ATOM 648 N N . ILE A 1 83 ? -11.378 10.959 13.848 1.00 84.25 83 ILE A N 1
ATOM 649 C CA . ILE A 1 83 ? -12.381 10.059 14.437 1.00 84.25 83 ILE A CA 1
ATOM 650 C C . ILE A 1 83 ? -13.121 10.741 15.598 1.00 84.25 83 ILE A C 1
ATOM 652 O O . ILE A 1 83 ? -14.349 10.676 15.657 1.00 84.25 83 ILE A O 1
ATOM 656 N N . GLU A 1 84 ? -12.395 11.414 16.496 1.00 82.25 84 GLU A N 1
ATOM 657 C CA . GLU A 1 84 ? -12.981 12.185 17.604 1.00 82.25 84 GLU A CA 1
ATOM 658 C C . GLU A 1 84 ? -13.882 13.318 17.083 1.00 82.25 84 GLU A C 1
ATOM 660 O O . GLU A 1 84 ? -14.980 13.532 17.601 1.00 82.25 84 GLU A O 1
ATOM 665 N N . HIS A 1 85 ? -13.452 14.017 16.029 1.00 84.50 85 HIS A N 1
ATOM 666 C CA . HIS A 1 85 ? -14.240 15.070 15.395 1.00 84.50 85 HIS A CA 1
ATOM 667 C C . HIS A 1 85 ? -15.519 14.524 14.754 1.00 84.50 85 HIS A C 1
ATOM 669 O O . HIS A 1 85 ? -16.584 15.106 14.938 1.00 84.50 85 HIS A O 1
ATOM 675 N N . LEU A 1 86 ? -15.449 13.397 14.042 1.00 81.38 86 LEU A N 1
ATOM 676 C CA . LEU A 1 86 ? -16.616 12.781 13.408 1.00 81.38 86 LEU A CA 1
ATOM 677 C C . LEU A 1 86 ? -17.638 12.275 14.433 1.00 81.38 86 LEU A C 1
ATOM 679 O O . LEU A 1 86 ? -18.833 12.458 14.215 1.00 81.38 86 LEU A O 1
ATOM 683 N N . GLU A 1 87 ? -17.202 11.694 15.557 1.00 82.62 87 GLU A N 1
ATOM 684 C CA . GLU A 1 87 ? -18.102 11.316 16.663 1.00 82.62 87 GLU A CA 1
ATOM 685 C C . GLU A 1 87 ? -18.887 12.533 17.173 1.00 82.62 87 GLU A C 1
ATOM 687 O O . GLU A 1 87 ? -20.108 12.463 17.328 1.00 82.62 87 GLU A O 1
ATOM 692 N N . GLN A 1 88 ? -18.203 13.663 17.378 1.00 84.19 88 GLN A N 1
ATOM 693 C CA . GLN A 1 88 ? -18.811 14.906 17.862 1.00 84.19 88 GLN A CA 1
ATOM 694 C C . GLN A 1 88 ? -19.720 15.562 16.818 1.00 84.19 88 GLN A C 1
ATOM 696 O O . GLN A 1 88 ? -20.850 15.928 17.130 1.00 84.19 88 GLN A O 1
ATOM 701 N N . ALA A 1 89 ? -19.239 15.701 15.582 1.00 84.00 89 ALA A N 1
ATOM 702 C CA . ALA A 1 89 ? -19.946 16.381 14.502 1.00 84.00 89 ALA A CA 1
ATOM 703 C C . ALA A 1 89 ? -21.199 15.615 14.060 1.00 84.00 89 ALA A C 1
ATOM 705 O O . ALA A 1 89 ? -22.221 16.225 13.754 1.00 84.00 89 ALA A O 1
ATOM 706 N N . LEU A 1 90 ? -21.129 14.281 14.036 1.00 83.94 90 LEU A N 1
ATOM 707 C CA . LEU A 1 90 ? -22.242 13.425 13.621 1.00 83.94 90 LEU A CA 1
ATOM 708 C C . LEU A 1 90 ? -23.121 12.980 14.795 1.00 83.94 90 LEU A C 1
ATOM 710 O O . LEU A 1 90 ? -24.180 12.400 14.566 1.00 83.94 90 LEU A O 1
ATOM 714 N N . ASN A 1 91 ? -22.703 13.237 16.040 1.00 84.62 91 ASN A N 1
ATOM 715 C CA . ASN A 1 91 ? -23.370 12.781 17.262 1.00 84.62 91 ASN A CA 1
ATOM 716 C C . ASN A 1 91 ? -23.644 11.261 17.267 1.00 84.62 91 ASN A C 1
ATOM 718 O O . ASN A 1 91 ? -24.656 10.787 17.792 1.00 84.62 91 ASN A O 1
ATOM 722 N N . VAL A 1 92 ? -22.752 10.487 16.641 1.00 82.94 92 VAL A N 1
ATOM 723 C CA . VAL A 1 92 ? -22.838 9.025 16.577 1.00 82.94 92 VAL A CA 1
ATOM 724 C C . VAL A 1 92 ? -21.819 8.452 17.551 1.00 82.94 92 VAL A C 1
ATOM 726 O O . VAL A 1 92 ? -20.622 8.587 17.299 1.00 82.94 92 VAL A O 1
ATOM 729 N N . PRO A 1 93 ? -22.250 7.784 18.634 1.00 82.31 93 PRO A N 1
ATOM 730 C CA . PRO A 1 93 ? -21.319 7.240 19.606 1.00 82.31 93 PRO A CA 1
ATOM 731 C C . PRO A 1 93 ? -20.454 6.156 18.965 1.00 82.31 93 PRO A C 1
ATOM 733 O O . PRO A 1 93 ? -20.955 5.230 18.317 1.00 82.31 93 PRO A O 1
ATOM 736 N N . LEU A 1 94 ? -19.147 6.235 19.191 1.00 82.38 94 LEU A N 1
ATOM 737 C CA . LEU A 1 94 ? -18.219 5.226 18.711 1.00 82.38 94 LEU A CA 1
ATOM 738 C C . LEU A 1 94 ? -18.488 3.870 19.383 1.00 82.38 94 LEU A C 1
ATOM 740 O O . LEU A 1 94 ? -18.875 3.799 20.556 1.00 82.38 94 LEU A O 1
ATOM 744 N N . PRO A 1 95 ? -18.213 2.752 18.689 1.00 87.31 95 PRO A N 1
ATOM 745 C CA . PRO A 1 95 ? -18.275 1.431 19.297 1.00 87.31 95 PRO A CA 1
ATOM 746 C C . PRO A 1 95 ? -17.425 1.353 20.574 1.00 87.31 95 PRO A C 1
ATOM 748 O O . PRO A 1 95 ? -16.312 1.882 20.629 1.00 87.31 95 PRO A O 1
ATOM 751 N N . LYS A 1 96 ? -17.891 0.604 21.586 1.00 85.25 96 LYS A N 1
ATOM 752 C CA . LYS A 1 96 ? -17.197 0.449 22.887 1.00 85.25 96 LYS A CA 1
ATOM 753 C C . LYS A 1 96 ? -15.715 0.070 22.747 1.00 85.25 96 LYS A C 1
ATOM 755 O O . LYS A 1 96 ? -14.883 0.507 23.540 1.00 85.25 96 LYS A O 1
ATOM 760 N N . ARG A 1 97 ? -15.381 -0.747 21.739 1.00 83.00 97 ARG A N 1
ATOM 761 C CA . ARG A 1 97 ? -14.001 -1.156 21.435 1.00 83.00 97 ARG A CA 1
ATOM 762 C C . ARG A 1 97 ? -13.143 0.030 20.985 1.00 83.00 97 ARG A C 1
ATOM 764 O O . ARG A 1 97 ? -12.039 0.184 21.498 1.00 83.00 97 ARG A O 1
ATOM 771 N N . SER A 1 98 ? -13.668 0.875 20.101 1.00 78.75 98 SER A N 1
ATOM 772 C CA . SER A 1 98 ? -13.000 2.085 19.614 1.00 78.75 98 SER A CA 1
ATOM 773 C C . SER A 1 98 ? -12.820 3.109 20.734 1.00 78.75 98 SER A C 1
ATOM 775 O O . SER A 1 98 ? -11.716 3.598 20.934 1.00 78.75 98 SER A O 1
ATOM 777 N N . GLN A 1 99 ? -13.844 3.335 21.566 1.00 82.12 99 GLN A N 1
ATOM 778 C CA . GLN A 1 99 ? -13.734 4.220 22.736 1.00 82.12 99 GLN A CA 1
ATOM 779 C C . GLN A 1 99 ? -12.677 3.751 23.747 1.00 82.12 99 GLN A C 1
ATOM 781 O O . GLN A 1 99 ? -12.024 4.568 24.398 1.00 82.12 99 GLN A O 1
ATOM 786 N N . ARG A 1 100 ? -12.521 2.432 23.928 1.00 83.50 100 ARG A N 1
ATOM 787 C CA . ARG A 1 100 ? -11.475 1.861 24.788 1.00 83.50 100 ARG A CA 1
ATOM 788 C C . ARG A 1 100 ? -10.090 2.063 24.177 1.00 83.50 100 ARG A C 1
ATOM 790 O O . ARG A 1 100 ? -9.182 2.437 24.909 1.00 83.50 100 ARG A O 1
ATOM 797 N N . ALA A 1 101 ? -9.941 1.835 22.873 1.00 79.88 101 ALA A N 1
ATOM 798 C CA . ALA A 1 101 ? -8.683 2.048 22.15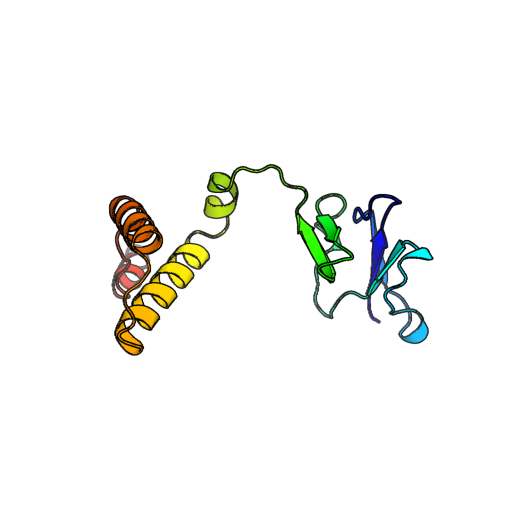9 1.00 79.88 101 ALA A CA 1
ATOM 799 C C . ALA A 1 101 ? -8.252 3.523 22.206 1.00 79.88 101 ALA A C 1
ATOM 801 O O . ALA A 1 101 ? -7.130 3.804 22.614 1.00 79.88 101 ALA A O 1
ATOM 802 N N . LEU A 1 102 ? -9.171 4.453 21.924 1.00 82.38 102 LEU A N 1
ATOM 803 C CA . LEU A 1 102 ? -8.931 5.896 22.020 1.00 82.38 102 LEU A CA 1
ATOM 804 C C . LEU A 1 102 ? -8.525 6.315 23.433 1.00 82.38 102 LEU A C 1
ATOM 806 O O . LEU A 1 102 ? -7.527 7.005 23.608 1.00 82.38 102 LEU A O 1
ATOM 810 N N . ARG A 1 103 ? -9.236 5.842 24.467 1.00 83.69 103 ARG A N 1
ATOM 811 C CA . ARG A 1 103 ? -8.859 6.117 25.863 1.00 83.69 103 ARG A CA 1
ATOM 812 C C . ARG A 1 103 ? -7.473 5.586 26.219 1.00 83.69 103 ARG A C 1
ATOM 814 O O . ARG A 1 103 ? -6.755 6.253 26.955 1.00 83.69 103 ARG A O 1
ATOM 821 N N . SER A 1 104 ? -7.107 4.397 25.746 1.00 81.94 104 SER A N 1
ATOM 822 C CA . SER A 1 104 ? -5.766 3.848 25.965 1.00 81.94 104 SER A CA 1
ATOM 823 C C . SER A 1 104 ? -4.699 4.674 25.251 1.00 81.94 104 SER A C 1
ATOM 825 O O . SER A 1 104 ? -3.695 5.006 25.870 1.00 81.94 104 SER A O 1
ATOM 827 N N . TYR A 1 105 ? -4.941 5.056 23.996 1.00 80.25 105 TYR A N 1
ATOM 828 C CA . TYR A 1 105 ? -4.032 5.893 23.215 1.00 80.25 105 TYR A CA 1
ATOM 829 C C . TYR A 1 105 ? -3.833 7.267 23.871 1.00 80.25 105 TYR A C 1
ATOM 831 O O . TYR A 1 105 ? -2.705 7.647 24.160 1.00 80.25 105 TYR A O 1
ATOM 839 N N . ARG A 1 106 ? -4.917 7.957 24.257 1.00 81.25 106 ARG A N 1
ATOM 840 C CA . ARG A 1 106 ? -4.874 9.282 24.909 1.00 81.25 106 ARG A CA 1
ATOM 841 C C . ARG A 1 106 ? -4.211 9.306 26.289 1.00 81.25 106 ARG A C 1
ATOM 843 O O . ARG A 1 106 ? -3.813 10.369 26.752 1.00 81.25 106 ARG A O 1
ATOM 850 N N . ARG A 1 107 ? -4.088 8.156 26.962 1.00 81.50 107 ARG A N 1
ATOM 851 C CA . ARG A 1 107 ? -3.301 8.037 28.204 1.00 81.50 107 ARG A CA 1
ATOM 852 C C . ARG A 1 107 ? -1.797 8.075 27.955 1.00 81.50 107 ARG A C 1
ATOM 854 O O . ARG A 1 107 ? -1.060 8.447 28.858 1.00 81.50 107 ARG A O 1
ATOM 861 N N . ILE A 1 108 ? -1.369 7.635 26.776 1.00 79.88 108 ILE A N 1
ATOM 862 C CA . ILE A 1 108 ? 0.038 7.559 26.377 1.00 79.88 108 ILE A CA 1
ATOM 863 C C . ILE A 1 108 ? 0.420 8.827 25.608 1.00 79.88 108 ILE A C 1
ATOM 865 O O . ILE A 1 108 ? 1.467 9.412 25.866 1.00 79.88 108 ILE A O 1
ATOM 869 N N . VAL A 1 109 ? -0.458 9.270 24.707 1.00 78.56 109 VAL A N 1
ATOM 870 C CA . VAL A 1 109 ? -0.264 10.426 23.832 1.00 78.56 109 VAL A CA 1
ATOM 871 C C . VAL A 1 109 ? -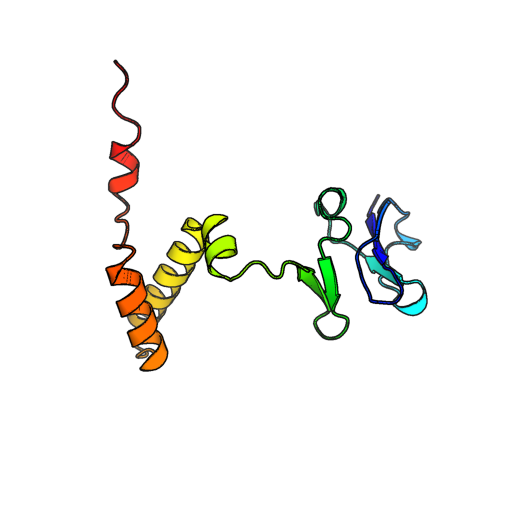1.343 11.470 24.144 1.00 78.56 109 VAL A C 1
ATOM 873 O O . VAL A 1 109 ? -2.474 11.362 23.651 1.00 78.56 109 VAL A O 1
ATOM 876 N N . PRO A 1 110 ? -1.049 12.467 25.000 1.00 77.19 110 PRO A N 1
ATOM 877 C CA . PRO A 1 110 ? -1.985 13.552 25.256 1.00 77.19 110 PRO A CA 1
ATOM 878 C C . PRO A 1 110 ? -2.251 14.330 23.965 1.00 77.19 110 PRO A C 1
ATOM 880 O O . PRO A 1 110 ? -1.389 14.445 23.094 1.00 77.19 110 PRO A O 1
ATOM 883 N N . ARG A 1 111 ? -3.473 14.850 23.836 1.00 75.38 111 ARG A N 1
ATOM 884 C CA . ARG A 1 111 ? -3.883 15.624 22.664 1.00 75.38 111 ARG A CA 1
ATOM 885 C C . ARG A 1 111 ? -3.010 16.869 22.548 1.00 75.38 111 ARG A C 1
ATOM 887 O O . ARG A 1 111 ? -3.013 17.689 23.462 1.00 75.38 111 ARG A O 1
ATOM 894 N N . ARG A 1 112 ? -2.306 17.012 21.425 1.00 68.50 112 ARG A N 1
ATOM 895 C CA . ARG A 1 112 ? -1.609 18.257 21.097 1.00 68.50 112 ARG A CA 1
ATOM 896 C C . ARG A 1 112 ? -2.664 19.323 20.815 1.00 68.50 112 ARG A C 1
ATOM 898 O O . ARG A 1 112 ? -3.559 19.116 19.998 1.00 68.50 112 ARG A O 1
ATOM 905 N N . THR A 1 113 ? -2.611 20.421 21.553 1.00 63.62 113 THR A N 1
ATOM 906 C CA . THR A 1 113 ? -3.346 21.641 21.213 1.00 63.62 113 THR A CA 1
ATOM 907 C C . THR A 1 113 ? -2.524 22.432 20.207 1.00 63.62 113 THR A C 1
ATOM 909 O O . THR A 1 113 ? -1.309 22.510 20.370 1.00 63.62 113 THR A O 1
ATOM 912 N N . ASP A 1 114 ? -3.172 23.082 19.239 1.00 56.56 114 ASP A N 1
ATOM 913 C CA . ASP A 1 114 ? -2.535 23.912 18.192 1.00 56.56 114 ASP A CA 1
ATOM 914 C C . ASP A 1 114 ? -1.631 25.053 18.734 1.00 56.56 114 ASP A C 1
ATOM 916 O O . ASP A 1 114 ? -1.009 25.788 17.977 1.00 56.56 114 ASP A O 1
ATOM 920 N N . GLY A 1 115 ? -1.540 25.220 20.059 1.00 49.16 115 GLY A N 1
ATOM 921 C CA . GLY A 1 115 ? -0.634 26.147 20.739 1.00 49.16 115 GLY A CA 1
ATOM 922 C C . GLY A 1 115 ? 0.740 25.584 21.131 1.00 49.16 115 GLY A C 1
ATOM 923 O O . GLY A 1 115 ? 1.578 26.366 21.577 1.00 49.16 115 GLY A O 1
ATOM 924 N N . ASP A 1 116 ? 1.002 24.278 20.990 1.00 52.88 116 ASP A N 1
ATOM 925 C CA . ASP A 1 116 ? 2.303 23.685 21.362 1.00 52.88 116 ASP A CA 1
ATOM 926 C C . ASP A 1 116 ? 3.369 23.789 20.256 1.00 52.88 116 ASP A C 1
ATOM 928 O O . ASP A 1 116 ? 4.562 23.718 20.551 1.00 52.88 116 ASP A O 1
ATOM 932 N N . GLU A 1 117 ? 2.983 24.048 19.002 1.00 47.53 117 GLU A N 1
ATOM 933 C CA . GLU A 1 117 ? 3.943 24.281 17.908 1.00 47.53 117 GLU A CA 1
ATOM 934 C C . GLU A 1 117 ? 4.665 25.635 18.027 1.00 47.53 117 GLU A C 1
ATOM 936 O O . GLU A 1 117 ? 5.791 25.780 17.558 1.00 47.53 117 GLU A O 1
ATOM 941 N N . ILE A 1 118 ? 4.083 26.617 18.726 1.00 45.12 118 ILE A N 1
ATOM 942 C CA . ILE A 1 118 ? 4.662 27.969 18.835 1.00 45.12 118 ILE A CA 1
ATOM 943 C C . ILE A 1 118 ? 5.822 28.023 19.850 1.00 45.12 118 ILE A C 1
ATOM 945 O O . ILE A 1 118 ? 6.642 28.937 19.803 1.00 45.12 118 ILE A O 1
ATOM 949 N N . LYS A 1 119 ? 5.957 27.039 20.751 1.00 45.69 119 LYS A N 1
ATOM 950 C CA . LYS A 1 119 ? 7.026 27.041 21.771 1.00 45.69 119 LYS A CA 1
ATOM 951 C C . LYS A 1 119 ? 8.299 26.297 21.370 1.00 45.69 119 LYS A C 1
ATOM 953 O O . LYS A 1 119 ? 9.310 26.464 22.039 1.00 45.69 119 LYS A O 1
ATOM 958 N N . ALA A 1 120 ? 8.283 25.505 20.298 1.00 45.25 120 ALA A N 1
ATOM 959 C CA . ALA A 1 120 ? 9.455 24.732 19.876 1.00 45.25 120 ALA A CA 1
ATOM 960 C C . ALA A 1 120 ? 10.417 25.508 18.952 1.00 45.25 120 ALA A C 1
ATOM 962 O O . ALA A 1 120 ? 11.486 25.000 18.625 1.00 45.25 120 ALA A O 1
ATOM 963 N N . SER A 1 121 ? 10.063 26.728 18.532 1.00 46.53 121 SER A N 1
ATOM 964 C CA . SER A 1 121 ? 10.871 27.545 17.606 1.00 46.53 121 SER A CA 1
ATOM 965 C C . SER A 1 121 ? 11.354 28.874 18.195 1.00 46.53 121 SER A C 1
ATOM 967 O O . SER A 1 121 ? 11.844 29.721 17.456 1.00 46.53 121 SER A O 1
ATOM 969 N N . GLY A 1 122 ? 11.217 29.075 19.506 1.00 46.97 122 GLY A N 1
ATOM 970 C CA . GLY A 1 122 ? 11.586 30.320 20.175 1.00 46.97 122 GLY A CA 1
ATOM 971 C C . GLY A 1 122 ? 12.505 30.076 21.358 1.00 46.97 122 GLY A C 1
ATOM 972 O O . GLY A 1 122 ? 12.062 30.247 22.479 1.00 46.97 122 GLY A O 1
ATOM 973 N N . ASP A 1 123 ? 13.736 29.640 21.092 1.00 45.25 123 ASP A N 1
ATOM 974 C CA . ASP A 1 123 ? 14.895 29.856 21.967 1.00 45.25 123 ASP A CA 1
ATOM 975 C C . ASP A 1 123 ? 16.170 29.622 21.142 1.00 45.25 123 ASP A C 1
ATOM 977 O O . ASP A 1 123 ? 16.809 28.568 21.173 1.00 45.25 123 ASP A O 1
ATOM 981 N N . THR A 1 124 ? 16.531 30.615 20.332 1.00 42.50 124 THR A N 1
ATOM 982 C CA . THR A 1 124 ? 17.930 30.851 19.967 1.00 42.50 124 THR A CA 1
ATOM 983 C C . THR A 1 124 ? 18.128 32.358 19.825 1.00 42.50 124 THR A C 1
ATOM 985 O O . THR A 1 124 ? 17.674 32.949 18.849 1.00 42.50 124 THR A O 1
ATOM 988 N N . GLU A 1 125 ? 18.801 32.893 20.849 1.00 37.25 125 GLU A N 1
ATOM 989 C CA . GLU A 1 125 ? 19.439 34.217 20.999 1.00 37.25 125 GLU A CA 1
ATOM 990 C C . GLU A 1 125 ? 18.567 35.462 21.240 1.00 37.25 125 GLU A C 1
ATOM 992 O O . GLU A 1 125 ? 17.776 35.878 20.367 1.00 37.25 125 GLU A O 1
#

Secondary structure (DSSP, 8-state):
--EEEEE-TT-BEEEEEE--GGG-S-BTTTTEEEPPTT--GGGGTTSEEEETTTTEEEE-----HHHHHHH-HHHHHHHHHHHHHHHHHHT-PPPHHHHHHHHHHHHHSPPPPTTSGGGSS----